Protein AF-A0A3D5AXB8-F1 (afdb_monomer_lite)

Sequence (139 aa):
MTPAGFARGSVFLRESARIREQAFLDRVARELEEQVLIVSAQGSEIGTEKKEAILEAQTLLKQIRATKALGRVAIKLDRLLDGEVEQDIALLDGDSILIPQKPGEVTVTGQVYFPTSHLYVKSYGRDDYVSKSGGVTER

pLDDT: mean 84.9, std 9.99, range [53.62, 95.88]

Structure (mmCIF, N/CA/C/O backbone):
data_AF-A0A3D5AXB8-F1
#
_entry.id   AF-A0A3D5AXB8-F1
#
loop_
_atom_site.group_PDB
_atom_site.id
_atom_site.type_symbol
_atom_site.label_atom_id
_atom_site.label_alt_id
_atom_site.label_comp_id
_atom_site.label_asym_id
_atom_site.label_entity_id
_atom_site.label_seq_id
_atom_site.pdbx_PDB_ins_code
_atom_site.Cartn_x
_atom_site.Cartn_y
_atom_site.Cartn_z
_atom_site.occupancy
_atom_site.B_iso_or_equiv
_atom_site.auth_seq_id
_atom_site.auth_comp_id
_atom_site.auth_asym_id
_atom_site.auth_atom_id
_atom_site.pdbx_PDB_model_num
ATOM 1 N N . MET A 1 1 ? 6.436 3.319 -25.775 1.00 53.62 1 MET A N 1
ATOM 2 C CA . MET A 1 1 ? 6.243 4.052 -24.502 1.00 53.62 1 MET A CA 1
ATOM 3 C C . MET A 1 1 ? 6.730 5.481 -24.665 1.00 53.62 1 MET A C 1
ATOM 5 O O . MET A 1 1 ? 7.711 5.681 -25.372 1.00 53.62 1 MET A O 1
ATOM 9 N N . THR A 1 2 ? 6.082 6.466 -24.038 1.00 56.59 2 THR A N 1
ATOM 10 C CA . THR A 1 2 ? 6.665 7.813 -23.955 1.00 56.59 2 THR A CA 1
ATOM 11 C C . THR A 1 2 ? 7.896 7.782 -23.039 1.00 56.59 2 THR A C 1
ATOM 13 O O . THR A 1 2 ? 7.902 7.023 -22.068 1.00 56.59 2 THR A O 1
ATOM 16 N N . PRO A 1 3 ? 8.927 8.610 -23.287 1.00 61.88 3 PRO A N 1
ATOM 17 C CA . PRO A 1 3 ? 10.142 8.639 -22.463 1.00 61.88 3 PRO A CA 1
ATOM 18 C C . PRO A 1 3 ? 9.907 8.928 -20.967 1.00 61.88 3 PRO A C 1
ATOM 20 O O . PRO A 1 3 ? 10.778 8.660 -20.144 1.00 61.88 3 PRO A O 1
ATOM 23 N N . ALA A 1 4 ? 8.740 9.477 -20.608 1.00 60.81 4 ALA A N 1
ATOM 24 C CA . ALA A 1 4 ? 8.377 9.861 -19.244 1.00 60.81 4 ALA A CA 1
ATOM 25 C C . ALA A 1 4 ? 7.574 8.795 -18.465 1.00 60.81 4 ALA A C 1
ATOM 27 O O . ALA A 1 4 ? 7.363 8.958 -17.261 1.00 60.81 4 ALA A O 1
ATOM 28 N N . GLY A 1 5 ? 7.106 7.728 -19.126 1.00 71.19 5 GLY A N 1
ATOM 29 C CA . GLY A 1 5 ? 6.280 6.689 -18.503 1.00 71.19 5 GLY A CA 1
ATOM 30 C C . GLY A 1 5 ? 7.101 5.695 -17.678 1.00 71.19 5 GLY A C 1
ATOM 31 O O . GLY A 1 5 ? 8.106 5.165 -18.148 1.00 71.19 5 GLY A O 1
ATOM 32 N N . PHE A 1 6 ? 6.670 5.409 -16.448 1.00 78.50 6 PHE A N 1
ATOM 33 C CA . PHE A 1 6 ? 7.373 4.507 -15.534 1.00 78.50 6 PHE A CA 1
ATOM 34 C C . PHE A 1 6 ? 6.707 3.125 -15.477 1.00 78.50 6 PHE A C 1
ATOM 36 O O . PHE A 1 6 ? 5.844 2.878 -14.638 1.00 78.50 6 PHE A O 1
ATOM 43 N N . ALA A 1 7 ? 7.141 2.205 -16.352 1.00 77.00 7 ALA A N 1
ATOM 44 C CA . ALA A 1 7 ? 6.593 0.840 -16.441 1.00 77.00 7 ALA A CA 1
ATOM 45 C C . ALA A 1 7 ? 6.635 0.085 -15.103 1.00 77.00 7 ALA A C 1
ATOM 47 O O . ALA A 1 7 ? 5.658 -0.536 -14.715 1.00 77.00 7 ALA A O 1
ATOM 48 N N . ARG A 1 8 ? 7.734 0.196 -14.346 1.00 77.12 8 ARG A N 1
ATOM 49 C CA . ARG A 1 8 ? 7.877 -0.475 -13.039 1.00 77.12 8 ARG A CA 1
ATOM 50 C C . ARG A 1 8 ? 6.909 0.030 -11.965 1.00 77.12 8 ARG A C 1
ATOM 52 O O . ARG A 1 8 ? 6.705 -0.657 -10.973 1.00 77.12 8 ARG A O 1
ATOM 59 N N . GLY A 1 9 ? 6.341 1.221 -12.144 1.00 76.81 9 GLY A N 1
ATOM 60 C CA . GLY A 1 9 ? 5.313 1.772 -11.262 1.00 76.81 9 GLY A CA 1
ATOM 61 C C . GLY A 1 9 ? 3.899 1.598 -11.803 1.00 76.81 9 GLY A C 1
ATOM 62 O O . GLY A 1 9 ? 2.978 2.180 -11.236 1.00 76.81 9 GLY A O 1
ATOM 63 N N . SER A 1 10 ? 3.712 0.867 -12.906 1.00 83.25 10 SER A N 1
ATOM 64 C CA . SER A 1 10 ? 2.388 0.693 -13.490 1.00 83.25 10 SER A CA 1
ATOM 65 C C . SER A 1 10 ? 1.467 -0.055 -12.539 1.00 83.25 10 SER A C 1
ATOM 67 O O . SER A 1 10 ? 1.857 -1.051 -11.927 1.00 83.25 10 SER A O 1
ATOM 69 N N . VAL A 1 11 ? 0.228 0.403 -12.462 1.00 85.50 11 VAL A N 1
ATOM 70 C CA . VAL A 1 11 ? -0.808 -0.192 -11.631 1.00 85.50 11 VAL A CA 1
ATOM 71 C C . VAL A 1 11 ? -1.855 -0.802 -12.547 1.00 85.50 11 VAL A C 1
ATOM 73 O O . VAL A 1 11 ? -2.459 -0.094 -13.350 1.00 85.50 11 VAL A O 1
ATOM 76 N N . PHE A 1 12 ? -2.073 -2.108 -12.418 1.00 88.94 12 PHE A N 1
ATOM 77 C CA . PHE A 1 12 ? -3.157 -2.792 -13.110 1.00 88.94 12 PHE A CA 1
ATOM 78 C C . PHE A 1 12 ? -4.400 -2.812 -12.230 1.00 88.94 12 PHE A C 1
ATOM 80 O O . PHE A 1 12 ? -4.331 -3.197 -11.061 1.00 88.94 12 PHE A O 1
ATOM 87 N N . LEU A 1 13 ? -5.523 -2.371 -12.782 1.00 89.62 13 LEU A N 1
ATOM 88 C CA . LEU A 1 13 ? -6.815 -2.321 -12.117 1.00 89.62 13 LEU A CA 1
ATOM 89 C C . LEU A 1 13 ? -7.750 -3.314 -12.793 1.00 89.62 13 LEU A C 1
ATOM 91 O O . LEU A 1 13 ? -7.934 -3.270 -14.009 1.00 89.62 13 LEU A O 1
ATOM 95 N N . ARG A 1 14 ? -8.346 -4.188 -11.983 1.00 93.12 14 ARG A N 1
ATOM 96 C CA . ARG A 1 14 ? -9.268 -5.223 -12.445 1.00 93.12 14 ARG A CA 1
ATOM 97 C C . ARG A 1 14 ? -10.509 -5.262 -11.575 1.00 93.12 14 ARG A C 1
ATOM 99 O O . ARG A 1 14 ? -10.418 -5.371 -10.350 1.00 93.12 14 ARG A O 1
ATOM 106 N N . GLU A 1 15 ? -11.679 -5.289 -12.205 1.00 90.38 15 GLU A N 1
ATOM 107 C CA . GLU A 1 15 ? -12.947 -5.309 -11.476 1.00 90.38 15 GLU A CA 1
ATOM 108 C C . GLU A 1 15 ? -13.090 -6.548 -10.579 1.00 90.38 15 GLU A C 1
ATOM 110 O O . GLU A 1 15 ? -13.472 -6.431 -9.415 1.00 90.38 15 GLU A O 1
ATOM 115 N N . SER A 1 16 ? -12.703 -7.735 -11.052 1.00 90.69 16 SER A N 1
ATOM 116 C CA . SER A 1 16 ? -12.774 -8.938 -10.212 1.00 90.69 16 SER A CA 1
ATOM 117 C C . SER A 1 16 ? -11.861 -8.857 -8.981 1.00 90.69 16 SER A C 1
ATOM 119 O O . SER A 1 16 ? -12.196 -9.401 -7.928 1.00 90.69 16 SER A O 1
ATOM 121 N N . ALA A 1 17 ? -10.725 -8.157 -9.081 1.00 91.06 17 ALA A N 1
ATOM 122 C CA . ALA A 1 17 ? -9.856 -7.891 -7.940 1.00 91.06 17 ALA A CA 1
ATOM 123 C C . ALA A 1 17 ? -10.502 -6.884 -6.980 1.00 91.06 17 ALA A C 1
ATOM 125 O O . ALA A 1 17 ? -10.487 -7.121 -5.776 1.00 91.06 17 ALA A O 1
ATOM 126 N N . ARG A 1 18 ? -11.144 -5.831 -7.507 1.00 93.00 18 ARG A N 1
ATOM 127 C CA . ARG A 1 18 ? -11.901 -4.840 -6.723 1.00 93.00 18 ARG A CA 1
ATOM 128 C C . ARG A 1 18 ? -12.994 -5.507 -5.895 1.00 93.00 18 ARG A C 1
ATOM 130 O O . ARG A 1 18 ? -13.117 -5.225 -4.710 1.00 93.00 18 ARG A O 1
ATOM 137 N N . ILE A 1 19 ? -13.753 -6.421 -6.500 1.00 93.31 19 ILE A N 1
ATOM 138 C CA . ILE A 1 19 ? -14.824 -7.162 -5.818 1.00 93.31 19 ILE A CA 1
ATOM 139 C C . ILE A 1 19 ? -14.257 -8.019 -4.677 1.00 93.31 19 ILE A C 1
ATOM 141 O O . ILE A 1 19 ? -14.787 -7.987 -3.568 1.00 93.31 19 ILE A O 1
ATOM 145 N N . ARG A 1 20 ? -13.166 -8.761 -4.918 1.00 92.62 20 ARG A N 1
ATOM 146 C CA . ARG A 1 20 ? -12.527 -9.593 -3.881 1.00 92.62 20 ARG A CA 1
ATOM 14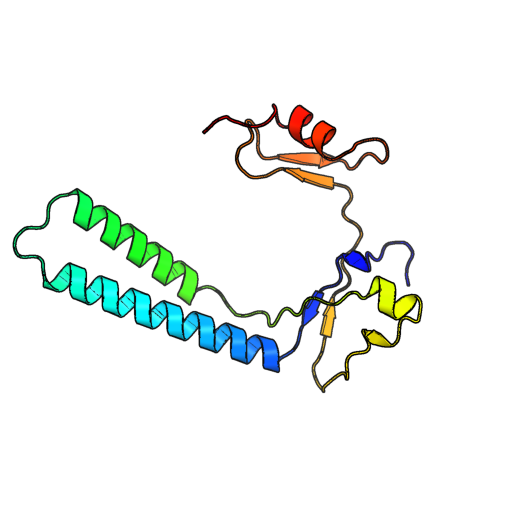7 C C . ARG A 1 20 ? -11.956 -8.760 -2.735 1.00 92.62 20 ARG A C 1
ATOM 149 O O . ARG A 1 20 ? -12.135 -9.125 -1.578 1.00 92.62 20 ARG A O 1
ATOM 156 N N . GLU A 1 21 ? -11.287 -7.657 -3.058 1.00 92.75 21 GLU A N 1
ATOM 157 C CA . GLU A 1 21 ? -10.730 -6.723 -2.079 1.00 92.75 21 GLU A CA 1
ATOM 158 C C . GLU A 1 21 ? -11.842 -6.081 -1.238 1.00 92.75 21 GLU A C 1
ATOM 160 O O . GLU A 1 21 ? -11.743 -6.068 -0.015 1.00 92.75 21 GLU A O 1
ATOM 165 N N . GLN A 1 22 ? -12.946 -5.652 -1.858 1.00 94.25 22 GLN A N 1
ATOM 166 C CA . GLN A 1 22 ? -14.087 -5.094 -1.128 1.00 94.25 22 GLN A CA 1
ATOM 167 C C . GLN A 1 22 ? -14.721 -6.131 -0.196 1.00 94.25 22 GLN A C 1
ATOM 169 O O . GLN A 1 22 ? -14.929 -5.855 0.980 1.00 94.25 22 GLN A O 1
ATOM 174 N N . ALA A 1 23 ? -14.956 -7.351 -0.684 1.00 94.88 23 ALA A N 1
ATOM 175 C CA . ALA A 1 23 ? -15.521 -8.421 0.133 1.00 94.88 23 ALA A CA 1
ATOM 176 C C . ALA A 1 23 ? -14.624 -8.784 1.331 1.00 94.88 23 ALA A C 1
ATOM 178 O O . ALA A 1 23 ? -15.127 -9.175 2.387 1.00 94.88 23 ALA A O 1
ATOM 179 N N . PHE A 1 24 ? -13.302 -8.661 1.173 1.00 93.44 24 PHE A N 1
ATOM 180 C CA . PHE A 1 24 ? -12.346 -8.811 2.265 1.00 93.44 24 PHE A CA 1
ATOM 181 C C . PHE A 1 24 ? -12.461 -7.667 3.280 1.00 93.44 24 PHE A C 1
ATOM 183 O O . PHE A 1 24 ? -12.628 -7.948 4.465 1.00 93.44 24 PHE A O 1
ATOM 190 N N . LEU A 1 25 ? -12.449 -6.405 2.833 1.00 94.19 25 LEU A N 1
ATOM 191 C CA . LEU A 1 25 ? -12.619 -5.238 3.712 1.00 94.19 25 LEU A CA 1
ATOM 192 C C . LEU A 1 25 ? -13.923 -5.316 4.510 1.00 94.19 25 LEU A C 1
ATOM 194 O O . LEU A 1 25 ? -13.921 -5.110 5.722 1.00 94.19 25 LEU A O 1
ATOM 198 N N . ASP A 1 26 ? -15.020 -5.689 3.853 1.00 95.19 26 ASP A N 1
ATOM 199 C CA . ASP A 1 26 ? -16.326 -5.819 4.493 1.00 95.19 26 ASP A CA 1
ATOM 200 C C . ASP A 1 26 ? -16.331 -6.933 5.549 1.00 95.19 26 ASP A C 1
ATOM 202 O O . ASP A 1 26 ? -16.986 -6.811 6.583 1.00 95.19 26 ASP A O 1
ATOM 206 N N . ARG A 1 27 ? -15.610 -8.034 5.300 1.00 95.88 27 ARG A N 1
ATOM 207 C CA . ARG A 1 27 ? -15.471 -9.133 6.263 1.00 95.88 27 ARG A CA 1
ATOM 208 C C . ARG A 1 27 ? -14.682 -8.692 7.488 1.00 95.88 27 ARG A C 1
ATOM 210 O O . ARG A 1 27 ? -15.175 -8.858 8.596 1.00 95.88 27 ARG A O 1
ATOM 217 N N . VAL A 1 28 ? -13.519 -8.080 7.279 1.00 95.06 28 VAL A N 1
ATOM 218 C CA . VAL A 1 28 ? -12.666 -7.576 8.364 1.00 95.06 28 VAL A CA 1
ATOM 219 C C . VAL A 1 28 ? -13.404 -6.522 9.192 1.00 95.06 28 VAL A C 1
ATOM 221 O O . VAL A 1 28 ? -13.329 -6.535 10.417 1.00 95.06 28 VAL A O 1
ATOM 224 N N . ALA A 1 29 ? -14.170 -5.637 8.545 1.00 94.38 29 ALA A N 1
ATOM 225 C CA . ALA A 1 29 ? -14.979 -4.642 9.241 1.00 94.38 29 ALA A CA 1
ATOM 226 C C . ALA A 1 29 ? -16.039 -5.285 10.151 1.00 94.38 29 ALA A C 1
ATOM 228 O O . ALA A 1 29 ? -16.210 -4.840 11.283 1.00 94.38 29 ALA A O 1
ATOM 229 N N . ARG A 1 30 ? -16.733 -6.332 9.681 1.00 95.44 30 ARG A N 1
ATOM 230 C CA . ARG A 1 30 ? -17.722 -7.060 10.496 1.00 95.44 30 ARG A CA 1
ATOM 231 C C . ARG A 1 30 ? -17.079 -7.779 11.677 1.00 95.44 30 ARG A C 1
ATOM 233 O O . ARG A 1 30 ? -17.563 -7.649 12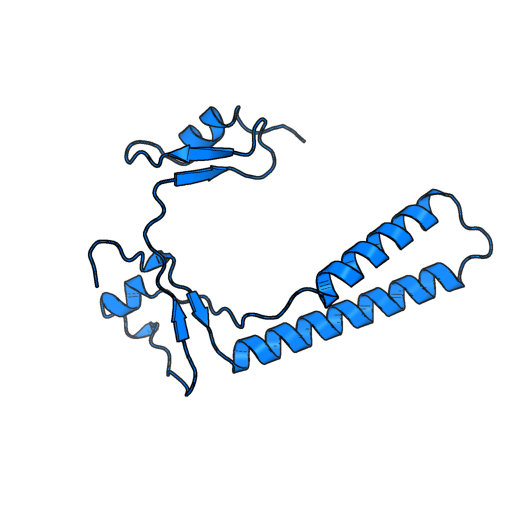.794 1.00 95.44 30 ARG A O 1
ATOM 240 N N . GLU A 1 31 ? -15.972 -8.480 11.444 1.00 93.81 31 GLU A N 1
ATOM 241 C CA . GLU A 1 31 ? -15.245 -9.189 12.505 1.00 93.81 31 GLU A CA 1
ATOM 242 C C . GLU A 1 31 ? -14.777 -8.225 13.608 1.00 93.81 31 GLU A C 1
ATOM 244 O O . GLU A 1 31 ? -14.931 -8.511 14.796 1.00 93.81 31 GLU A O 1
ATOM 249 N N . LEU A 1 32 ? -14.261 -7.050 13.234 1.00 92.62 32 LEU A N 1
ATOM 250 C CA . LEU A 1 32 ? -13.844 -6.033 14.199 1.00 92.62 32 LEU A CA 1
ATOM 251 C C . LEU A 1 32 ? -15.033 -5.453 14.982 1.00 92.62 32 LEU A C 1
ATOM 253 O O . LEU A 1 32 ? -14.937 -5.239 16.188 1.00 92.62 32 LEU A O 1
ATOM 257 N N . GLU A 1 33 ? -16.160 -5.204 14.315 1.00 92.19 33 GLU A N 1
ATOM 258 C CA . GLU A 1 33 ? -17.382 -4.698 14.951 1.00 92.19 33 GLU A CA 1
ATOM 259 C C . GLU A 1 33 ? -17.939 -5.681 15.992 1.00 92.19 33 GLU A C 1
ATOM 261 O O . GLU A 1 33 ? -18.283 -5.270 17.102 1.00 92.19 33 GLU A O 1
ATOM 266 N N . GLU A 1 34 ? -17.952 -6.979 15.680 1.00 92.31 34 GLU A N 1
ATOM 267 C CA . GLU A 1 34 ? -18.349 -8.035 16.618 1.00 92.31 34 GLU A CA 1
ATOM 268 C C . GLU A 1 34 ? -17.427 -8.086 17.844 1.00 92.31 34 GLU A C 1
ATOM 270 O O . GLU A 1 34 ? -17.905 -8.147 18.980 1.00 92.31 34 GLU A O 1
ATOM 275 N N . GLN A 1 35 ? -16.109 -7.989 17.645 1.00 89.38 35 GLN A N 1
ATOM 276 C CA . GLN A 1 35 ? -15.142 -7.952 18.748 1.00 89.38 35 GLN A CA 1
ATOM 277 C C . GLN A 1 35 ? -15.360 -6.739 19.661 1.00 89.38 35 GLN A C 1
ATOM 279 O O . GLN A 1 35 ? -15.370 -6.880 20.886 1.00 89.38 35 GLN A O 1
ATOM 284 N N . VAL A 1 36 ? -15.594 -5.554 19.086 1.00 89.31 36 VAL A N 1
ATOM 285 C CA . VAL A 1 36 ? -15.887 -4.333 19.852 1.00 89.31 36 VAL A CA 1
ATOM 286 C C . VAL A 1 36 ? -17.191 -4.478 20.644 1.00 89.31 36 VAL A C 1
ATOM 288 O O . VAL A 1 36 ? -17.260 -4.059 21.804 1.00 89.31 36 VAL A O 1
ATOM 291 N N . LEU A 1 37 ? -18.221 -5.100 20.064 1.00 88.00 37 LEU A N 1
ATOM 292 C CA . LEU A 1 37 ? -19.487 -5.345 20.754 1.00 88.00 37 LEU A CA 1
ATOM 293 C C . LEU A 1 37 ? -19.310 -6.300 21.943 1.00 88.00 37 LEU A C 1
ATOM 295 O O . LEU A 1 37 ? -19.798 -6.012 23.032 1.00 88.00 37 LEU A O 1
ATOM 299 N N . ILE A 1 38 ? -18.570 -7.396 21.771 1.00 87.19 38 ILE A N 1
ATOM 300 C CA . ILE A 1 38 ? -18.306 -8.361 22.849 1.00 87.19 38 ILE A CA 1
ATOM 301 C C . ILE A 1 38 ? -17.537 -7.693 23.993 1.00 87.19 38 ILE A C 1
ATOM 303 O O . ILE A 1 38 ? -17.919 -7.819 25.158 1.00 87.19 38 ILE A O 1
ATOM 307 N N . VAL A 1 39 ? -16.480 -6.943 23.669 1.00 84.88 39 VAL A N 1
ATOM 308 C CA . VAL A 1 39 ? -15.650 -6.258 24.670 1.00 84.88 39 VAL A CA 1
ATOM 309 C C . VAL A 1 39 ? -16.439 -5.167 25.399 1.00 84.88 39 VAL A C 1
ATOM 311 O O . VAL A 1 39 ? -16.286 -5.016 26.610 1.00 84.88 39 VAL A O 1
ATOM 314 N N . SER A 1 40 ? -17.312 -4.433 24.702 1.00 80.69 40 SER A N 1
ATOM 315 C CA . SER A 1 40 ? -18.177 -3.430 25.339 1.00 80.69 40 SER A CA 1
ATOM 316 C C . SER A 1 40 ? -19.289 -4.049 26.200 1.00 80.69 40 SER A C 1
ATOM 318 O O . SER A 1 40 ? -19.603 -3.502 27.257 1.00 80.69 40 SER A O 1
ATOM 320 N N . ALA A 1 41 ? -19.843 -5.204 25.812 1.00 81.56 41 ALA A N 1
ATOM 321 C CA . ALA A 1 41 ? -20.900 -5.904 26.548 1.00 81.56 41 ALA A CA 1
ATOM 322 C C . ALA A 1 41 ? -20.414 -6.591 27.840 1.00 81.56 41 ALA A C 1
ATOM 324 O O . ALA A 1 41 ? -21.180 -6.720 28.791 1.00 81.56 41 ALA A O 1
ATOM 325 N N . GLN A 1 42 ? -19.138 -6.983 27.927 1.00 76.56 42 GLN A N 1
ATOM 326 C CA . GLN A 1 42 ? -18.523 -7.552 29.143 1.00 76.56 42 GLN A CA 1
ATOM 327 C C . GLN A 1 42 ? -18.209 -6.497 30.236 1.00 76.56 42 GLN A C 1
ATOM 329 O O . GLN A 1 42 ? -17.472 -6.759 31.187 1.00 76.56 42 GLN A O 1
ATOM 334 N N . GLY A 1 43 ? -18.743 -5.280 30.104 1.00 58.03 43 GLY A N 1
ATOM 335 C CA . GLY A 1 43 ? -18.305 -4.068 30.793 1.00 58.03 43 GLY A CA 1
ATOM 336 C C . GLY A 1 43 ? -18.915 -3.758 32.164 1.00 58.03 43 GLY A C 1
ATOM 337 O O . GLY A 1 43 ? -19.264 -2.602 32.395 1.00 58.03 43 GLY A O 1
ATOM 338 N N . SER A 1 44 ? -19.000 -4.712 33.098 1.00 53.94 44 SER A N 1
ATOM 339 C CA . SER A 1 44 ? -19.340 -4.366 34.496 1.00 53.94 44 SER A CA 1
ATOM 340 C C . SER A 1 44 ? -18.191 -3.707 35.279 1.00 53.94 44 SER A C 1
ATOM 342 O O . SER A 1 44 ? -18.461 -3.070 36.289 1.00 53.94 44 SER A O 1
ATOM 344 N N . GLU A 1 45 ? -16.942 -3.748 34.797 1.00 57.72 45 GLU A N 1
ATOM 345 C CA . GLU A 1 45 ? -15.801 -3.024 35.392 1.00 57.72 45 GLU A CA 1
ATOM 346 C C . GLU A 1 45 ? -14.845 -2.524 34.291 1.00 57.72 45 GLU A C 1
ATOM 348 O O . GLU A 1 45 ? -13.856 -3.167 33.933 1.00 57.72 45 GLU A O 1
ATOM 353 N N . ILE A 1 46 ? -15.167 -1.385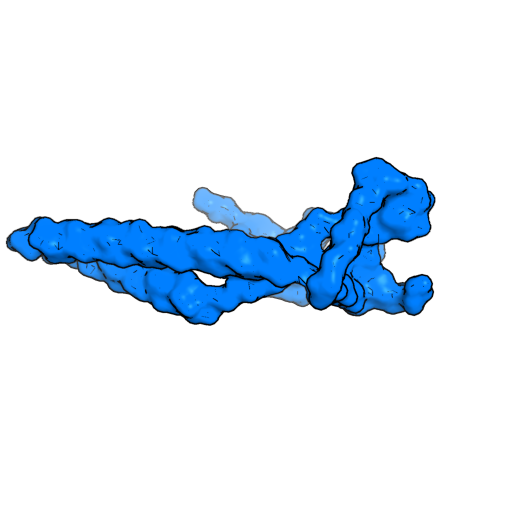 33.671 1.00 60.53 46 ILE A N 1
ATOM 354 C CA . ILE A 1 46 ? -14.344 -0.802 32.601 1.00 60.53 46 ILE A CA 1
ATOM 355 C C . ILE A 1 46 ? -13.315 0.165 33.210 1.00 60.53 46 ILE A C 1
ATOM 357 O O . ILE A 1 46 ? -13.629 1.330 33.465 1.00 60.53 46 ILE A O 1
ATOM 361 N N . GLY A 1 47 ? -12.077 -0.303 33.393 1.00 68.81 47 GLY A N 1
ATOM 362 C CA . GLY A 1 47 ? -10.908 0.564 33.590 1.00 68.81 47 GLY A CA 1
ATOM 363 C C . GLY A 1 47 ? -10.660 1.475 32.376 1.00 68.81 47 GLY A C 1
ATOM 364 O O . GLY A 1 47 ? -11.054 1.149 31.255 1.00 68.81 47 GLY A O 1
ATOM 365 N N . THR A 1 48 ? -10.020 2.628 32.591 1.00 69.81 48 THR A N 1
ATOM 366 C CA . THR A 1 48 ? -9.739 3.659 31.568 1.00 69.81 48 THR A CA 1
ATOM 367 C C . THR A 1 48 ? -9.071 3.103 30.304 1.00 69.81 48 THR A C 1
ATOM 369 O O . THR A 1 48 ? -9.484 3.459 29.204 1.00 69.81 48 THR A O 1
ATOM 372 N N . GLU A 1 49 ? -8.162 2.138 30.445 1.00 73.50 49 GLU A N 1
ATOM 373 C CA . GLU A 1 49 ? -7.432 1.502 29.335 1.00 73.50 49 GLU A CA 1
ATOM 374 C C . GLU A 1 49 ? -8.347 0.766 28.335 1.00 73.50 49 GLU A C 1
ATOM 376 O O . GLU A 1 49 ? -8.157 0.846 27.121 1.00 73.50 49 GLU A O 1
ATOM 381 N N . LYS A 1 50 ? -9.409 0.092 28.808 1.00 77.00 50 LYS A N 1
ATOM 382 C CA . LYS A 1 50 ? -10.361 -0.596 27.912 1.00 77.00 50 LYS A CA 1
ATOM 383 C C . LYS A 1 50 ? -11.223 0.388 27.118 1.00 77.00 50 LYS A C 1
ATOM 385 O O . LYS A 1 50 ? -11.621 0.067 26.002 1.00 77.00 50 LYS A O 1
ATOM 390 N N . LYS A 1 51 ? -11.519 1.578 27.662 1.00 80.12 51 LYS A N 1
ATOM 391 C CA . LYS A 1 51 ? -12.271 2.612 26.922 1.00 80.12 51 LYS A CA 1
ATOM 392 C C . LYS A 1 51 ? -11.453 3.169 25.766 1.00 80.12 51 LYS A C 1
ATOM 394 O O . LYS A 1 51 ? -12.004 3.355 24.686 1.00 80.12 51 LYS A O 1
ATOM 399 N N . GLU A 1 52 ? -10.166 3.409 25.986 1.00 84.12 52 GLU A N 1
ATOM 400 C CA . GLU A 1 52 ? -9.256 3.917 24.956 1.00 84.12 52 GLU A CA 1
ATOM 401 C C . GLU A 1 52 ? -9.118 2.919 23.801 1.00 84.12 52 GLU A C 1
ATOM 403 O O . GLU A 1 52 ? -9.370 3.284 22.654 1.00 84.12 52 GLU A O 1
ATOM 408 N N . ALA A 1 53 ? -8.888 1.637 24.101 1.00 83.56 53 ALA A N 1
ATOM 409 C CA . ALA A 1 53 ? -8.820 0.587 23.081 1.00 83.56 53 ALA A CA 1
ATOM 410 C C . ALA A 1 53 ? -10.112 0.470 22.242 1.00 83.56 53 ALA A C 1
ATOM 412 O O . ALA A 1 53 ? -10.061 0.271 21.027 1.00 83.56 53 ALA A O 1
ATOM 413 N N . ILE A 1 54 ? -11.288 0.634 22.863 1.00 85.88 54 ILE A N 1
ATOM 414 C CA . ILE A 1 54 ? -12.577 0.638 22.149 1.00 85.88 54 ILE A CA 1
ATOM 415 C C . ILE A 1 54 ? -12.690 1.855 21.216 1.00 85.88 54 ILE A C 1
ATOM 417 O O . ILE A 1 54 ? -13.158 1.716 20.085 1.00 85.88 54 ILE A O 1
ATOM 421 N N . LEU A 1 55 ? -12.274 3.043 21.661 1.00 87.94 55 LEU A N 1
ATOM 422 C CA . LEU A 1 55 ? -12.317 4.265 20.848 1.00 87.94 55 LEU A CA 1
ATOM 423 C C . LEU A 1 55 ? -11.364 4.189 19.646 1.00 87.94 55 LEU A C 1
ATOM 425 O O . LEU A 1 55 ? -11.725 4.603 18.538 1.00 87.94 55 LEU A O 1
ATOM 429 N N . GLU A 1 56 ? -10.176 3.618 19.837 1.00 89.94 56 GLU A N 1
ATOM 430 C CA . GLU A 1 56 ? -9.231 3.344 18.752 1.00 89.94 56 GLU A CA 1
ATOM 431 C C . GLU A 1 56 ? -9.813 2.347 17.746 1.00 89.94 56 GLU A C 1
ATOM 433 O O . GLU A 1 56 ? -9.839 2.626 16.545 1.00 89.94 56 GLU A O 1
ATOM 438 N N . ALA A 1 57 ? -10.372 1.231 18.225 1.00 88.88 57 ALA A N 1
ATOM 439 C CA . ALA A 1 57 ? -11.001 0.227 17.372 1.00 88.88 57 ALA A CA 1
ATOM 440 C C . ALA A 1 57 ? -12.178 0.804 16.562 1.00 88.88 57 ALA A C 1
ATOM 442 O O . ALA A 1 57 ? -12.310 0.525 15.370 1.00 88.88 57 ALA A O 1
ATOM 443 N N . GLN A 1 58 ? -13.000 1.673 17.161 1.00 89.31 58 GLN A N 1
ATOM 444 C CA . GLN A 1 58 ? -14.068 2.387 16.449 1.00 89.31 58 GLN A CA 1
ATOM 445 C C . GLN A 1 58 ? -13.525 3.343 15.380 1.00 89.31 58 GLN A C 1
ATOM 447 O O . GLN A 1 58 ? -14.123 3.489 14.311 1.00 89.31 58 GLN A O 1
ATOM 452 N N . THR A 1 59 ? -12.401 4.006 15.653 1.00 93.38 59 THR A N 1
ATOM 453 C CA . THR A 1 59 ? -11.744 4.896 14.688 1.00 93.38 59 THR A CA 1
ATOM 454 C C . THR A 1 59 ? -11.198 4.102 13.505 1.00 93.38 59 THR A C 1
ATOM 456 O O . THR A 1 59 ? -11.454 4.465 12.355 1.00 93.38 59 THR A O 1
ATOM 459 N N . LEU A 1 60 ? -10.538 2.974 13.768 1.00 92.38 60 LEU A N 1
ATOM 460 C CA . LEU A 1 60 ? -10.065 2.056 12.736 1.00 92.38 60 LEU A CA 1
ATOM 461 C C . LEU A 1 60 ? -11.225 1.499 11.898 1.00 92.38 60 LEU A C 1
ATOM 463 O O . LEU A 1 60 ? -11.159 1.509 10.670 1.00 92.38 60 LEU A O 1
ATOM 467 N N . LEU A 1 61 ? -12.327 1.091 12.533 1.00 92.56 61 LEU A N 1
ATOM 468 C CA . LEU A 1 61 ? -13.522 0.610 11.834 1.00 92.56 61 LEU A CA 1
ATOM 469 C C . LEU A 1 61 ? -14.081 1.667 10.867 1.00 92.56 61 LEU A C 1
ATOM 471 O O . LEU A 1 61 ? -14.440 1.344 9.731 1.00 92.56 61 LEU A O 1
ATOM 475 N N . LYS A 1 62 ? -14.119 2.941 11.282 1.00 93.06 62 LYS A N 1
ATOM 476 C CA . LYS A 1 62 ? -14.519 4.056 10.406 1.00 93.06 62 LYS A CA 1
ATOM 477 C C . LYS A 1 62 ? -13.576 4.207 9.213 1.00 93.06 62 LYS A C 1
ATOM 479 O O . LYS A 1 62 ? -14.054 4.407 8.100 1.00 93.06 62 LYS A O 1
ATOM 484 N N . GLN A 1 63 ? -12.266 4.087 9.423 1.00 93.38 63 GLN A N 1
ATOM 485 C CA . GLN A 1 63 ? -11.276 4.160 8.344 1.00 93.38 63 GLN A CA 1
ATOM 486 C C . GLN A 1 63 ? -11.434 3.008 7.341 1.00 93.38 63 GLN A C 1
ATOM 488 O O . GLN A 1 63 ? -11.438 3.250 6.133 1.00 93.38 63 GLN A O 1
ATOM 493 N N . ILE A 1 64 ? -11.637 1.776 7.820 1.00 92.50 64 ILE A N 1
ATOM 494 C CA . ILE A 1 64 ? -11.862 0.606 6.958 1.00 92.50 64 ILE A CA 1
ATOM 495 C C . ILE A 1 64 ? -13.130 0.801 6.118 1.00 92.50 64 ILE A C 1
ATOM 497 O O . ILE A 1 64 ? -13.077 0.651 4.901 1.00 92.50 64 ILE A O 1
ATOM 501 N N . ARG A 1 65 ? -14.248 1.217 6.730 1.00 90.50 65 ARG A N 1
ATOM 502 C CA . ARG A 1 65 ? -15.514 1.466 6.011 1.00 90.50 65 ARG A CA 1
ATOM 503 C C . ARG A 1 65 ? -15.442 2.632 5.020 1.00 90.50 65 ARG A C 1
ATOM 505 O O . ARG A 1 65 ? -16.170 2.634 4.032 1.00 90.50 65 ARG A O 1
ATOM 512 N N . ALA A 1 66 ? -14.600 3.630 5.282 1.00 91.56 66 ALA A N 1
ATOM 513 C CA . ALA A 1 66 ? -14.380 4.750 4.367 1.00 91.56 66 ALA A CA 1
ATOM 514 C C . ALA A 1 66 ? -13.466 4.384 3.183 1.00 91.56 66 ALA A C 1
ATOM 516 O O . ALA A 1 66 ? -13.473 5.073 2.160 1.00 91.56 66 ALA A O 1
ATOM 517 N N . THR A 1 67 ? -12.684 3.309 3.308 1.00 91.62 67 THR A N 1
ATOM 518 C CA . THR A 1 67 ? -11.762 2.851 2.268 1.00 91.62 67 THR A CA 1
ATOM 519 C C . THR A 1 67 ? -12.529 2.120 1.170 1.00 91.62 67 THR A C 1
ATOM 521 O O . THR A 1 67 ? -13.297 1.199 1.433 1.00 91.62 67 THR A O 1
ATOM 524 N N . LYS A 1 68 ? -12.303 2.516 -0.085 1.00 90.19 68 LYS A N 1
ATOM 525 C CA . LYS A 1 68 ? -12.859 1.833 -1.258 1.00 90.19 68 LYS A CA 1
ATOM 526 C C . LYS A 1 68 ? -11.801 0.939 -1.883 1.00 90.19 68 LYS A C 1
ATOM 528 O O . LYS A 1 68 ? -10.689 1.400 -2.138 1.00 90.19 68 LYS A O 1
ATOM 533 N N . ALA A 1 69 ? -12.172 -0.303 -2.181 1.00 91.31 69 ALA A N 1
ATOM 534 C CA . ALA A 1 69 ? -11.327 -1.194 -2.960 1.00 91.31 69 ALA A CA 1
ATOM 535 C C . ALA A 1 69 ? -11.033 -0.592 -4.342 1.00 91.31 69 ALA A C 1
ATOM 537 O O . ALA A 1 69 ? -11.936 -0.095 -5.023 1.00 91.31 69 ALA A O 1
ATOM 538 N N . LEU A 1 70 ? -9.771 -0.660 -4.761 1.00 87.56 70 LEU A N 1
ATOM 539 C CA . LEU A 1 70 ? -9.322 -0.167 -6.065 1.00 87.56 70 LEU A CA 1
ATOM 540 C C . LEU A 1 70 ? -9.157 -1.314 -7.068 1.00 87.56 70 LEU A C 1
ATOM 542 O O . LEU A 1 70 ? -9.184 -1.081 -8.273 1.00 87.56 70 LEU A O 1
ATOM 546 N N . GLY A 1 71 ? -9.011 -2.554 -6.593 1.00 88.31 71 GLY A N 1
ATOM 547 C CA . GLY A 1 71 ? -8.785 -3.716 -7.448 1.00 88.31 71 GLY A CA 1
ATOM 548 C C . GLY A 1 71 ? -7.388 -3.754 -8.043 1.00 88.31 71 GLY A C 1
ATOM 549 O O . GLY A 1 71 ? -7.214 -4.149 -9.197 1.00 88.31 71 GLY A O 1
ATOM 550 N N . ARG A 1 72 ? -6.394 -3.326 -7.260 1.00 89.19 72 ARG A N 1
ATOM 551 C CA . ARG A 1 72 ? -5.001 -3.282 -7.691 1.00 89.19 72 ARG A CA 1
ATOM 552 C C . ARG A 1 72 ? -4.406 -4.683 -7.791 1.00 89.19 72 ARG A C 1
ATOM 554 O O . ARG A 1 72 ? -4.379 -5.432 -6.820 1.00 89.19 72 ARG A O 1
ATOM 561 N N . VAL A 1 73 ? -3.835 -4.987 -8.947 1.00 85.19 73 VAL A N 1
ATOM 562 C CA . VAL A 1 73 ? -3.098 -6.217 -9.222 1.00 85.19 73 VAL A CA 1
ATOM 563 C C . VAL A 1 73 ? -1.647 -5.854 -9.529 1.00 85.19 73 VAL A C 1
ATOM 565 O O . VAL A 1 73 ? -1.368 -4.966 -10.336 1.00 85.19 73 VAL A O 1
ATOM 568 N N . ALA A 1 74 ? -0.710 -6.519 -8.854 1.00 79.50 74 ALA A N 1
ATOM 569 C CA . ALA A 1 74 ? 0.712 -6.341 -9.111 1.00 79.50 74 ALA A CA 1
ATOM 570 C C . ALA A 1 74 ? 1.099 -7.104 -10.383 1.00 79.50 74 ALA A C 1
ATOM 572 O O . ALA A 1 74 ? 0.965 -8.326 -10.431 1.00 79.50 74 ALA A O 1
ATOM 573 N N . ILE A 1 75 ? 1.580 -6.383 -11.396 1.00 79.56 75 ILE A N 1
ATOM 574 C CA . ILE A 1 75 ? 2.076 -6.957 -12.650 1.00 79.56 75 ILE A CA 1
ATOM 575 C C . ILE A 1 75 ? 3.483 -6.433 -12.934 1.00 79.56 75 ILE A C 1
ATOM 577 O O . ILE A 1 75 ? 3.812 -5.298 -12.582 1.00 79.56 75 ILE A O 1
ATOM 581 N N . LYS A 1 76 ? 4.318 -7.247 -13.581 1.00 78.19 76 LYS A N 1
ATOM 582 C CA . LYS A 1 76 ? 5.650 -6.838 -14.046 1.00 78.19 76 LYS A CA 1
ATOM 583 C C . LYS A 1 76 ? 5.565 -6.355 -15.491 1.00 78.19 76 LYS A C 1
ATOM 585 O O . LYS A 1 76 ? 5.939 -7.068 -16.418 1.00 78.19 76 LYS A O 1
ATOM 590 N N . LEU A 1 77 ? 5.006 -5.157 -15.680 1.00 78.00 77 LEU A N 1
ATOM 591 C CA . LEU A 1 77 ? 4.756 -4.608 -17.016 1.00 78.00 77 LEU A CA 1
ATOM 592 C C . LEU A 1 77 ? 6.046 -4.378 -17.817 1.00 78.00 77 LEU A C 1
ATOM 594 O O . LEU A 1 77 ? 6.035 -4.507 -19.032 1.00 78.00 77 LEU A O 1
ATOM 598 N N . ASP A 1 78 ? 7.158 -4.066 -17.153 1.00 78.12 78 ASP A N 1
ATOM 599 C CA . ASP A 1 78 ? 8.473 -3.945 -17.788 1.00 78.12 78 ASP A CA 1
ATOM 600 C C . ASP A 1 78 ? 8.903 -5.249 -18.471 1.00 78.12 78 ASP A C 1
ATOM 602 O O . ASP A 1 78 ? 9.279 -5.235 -19.637 1.00 78.12 78 ASP A O 1
ATOM 606 N N . ARG A 1 79 ? 8.743 -6.383 -17.787 1.00 77.50 79 ARG A N 1
ATOM 607 C CA . ARG A 1 79 ? 9.103 -7.699 -18.334 1.00 77.50 79 ARG A CA 1
ATOM 608 C C . ARG A 1 79 ? 8.192 -8.154 -19.469 1.00 77.50 79 ARG A C 1
ATOM 610 O O . ARG A 1 79 ? 8.657 -8.772 -20.421 1.00 77.50 79 ARG A O 1
ATOM 617 N N . LEU A 1 80 ? 6.907 -7.807 -19.387 1.00 74.44 80 LEU A N 1
ATOM 618 C CA . LEU A 1 80 ? 5.948 -8.050 -20.468 1.00 74.44 80 LEU A CA 1
ATOM 619 C C . LEU A 1 80 ? 6.340 -7.313 -21.752 1.00 74.44 80 LEU A C 1
ATOM 621 O O . LEU A 1 80 ? 6.227 -7.866 -22.842 1.00 74.44 80 LEU A O 1
ATOM 625 N N . LEU A 1 81 ? 6.827 -6.077 -21.625 1.00 74.81 81 LEU A N 1
ATOM 626 C CA . LEU A 1 81 ? 7.288 -5.282 -22.764 1.00 74.81 81 LEU A CA 1
ATOM 627 C C . LEU A 1 81 ? 8.583 -5.826 -23.381 1.00 74.81 81 LEU A C 1
ATOM 629 O O . LEU A 1 81 ? 8.776 -5.678 -24.586 1.00 74.81 81 LEU A O 1
ATOM 633 N N . ASP A 1 82 ? 9.427 -6.477 -22.580 1.00 80.62 82 ASP A N 1
ATOM 634 C CA . ASP A 1 82 ? 10.666 -7.122 -23.029 1.00 80.62 82 ASP A CA 1
ATOM 635 C C . ASP A 1 82 ? 10.429 -8.517 -23.655 1.00 80.62 82 ASP A C 1
ATOM 637 O O . ASP A 1 82 ? 11.369 -9.152 -24.133 1.00 80.62 82 ASP A O 1
ATOM 641 N N . GLY A 1 83 ? 9.173 -8.983 -23.709 1.00 74.06 83 GLY A N 1
ATOM 642 C CA . GLY A 1 83 ? 8.780 -10.224 -24.383 1.00 74.06 83 GLY A CA 1
ATOM 643 C C . GLY A 1 83 ? 8.799 -11.479 -23.504 1.00 74.06 83 GLY A C 1
ATOM 644 O O . GLY A 1 83 ? 8.7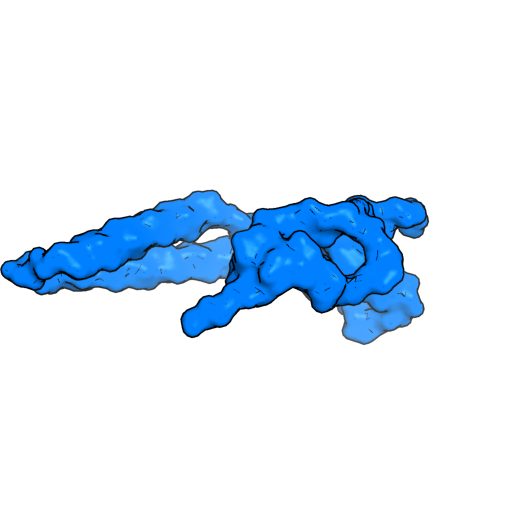32 -12.588 -24.036 1.00 74.06 83 GLY A O 1
ATOM 645 N N . GLU A 1 84 ? 8.869 -11.346 -22.174 1.00 76.88 84 GLU A N 1
ATOM 646 C CA . GLU A 1 84 ? 8.732 -12.488 -21.259 1.00 76.88 84 GLU A CA 1
ATOM 647 C C . GLU A 1 84 ? 7.267 -12.963 -21.188 1.00 76.88 84 GLU A C 1
ATOM 649 O O . GLU A 1 84 ? 6.452 -12.447 -20.422 1.00 76.88 84 GLU A O 1
ATOM 654 N N . VAL A 1 85 ? 6.940 -13.991 -21.977 1.00 66.62 85 VAL A N 1
ATOM 655 C CA . VAL A 1 85 ? 5.576 -14.547 -22.122 1.00 66.62 85 VAL A CA 1
ATOM 656 C C . VAL A 1 85 ? 5.088 -15.291 -20.865 1.00 66.62 85 VAL A C 1
ATOM 658 O O . VAL A 1 85 ? 3.892 -15.478 -20.672 1.00 66.62 85 VAL A O 1
ATOM 661 N N . GLU A 1 86 ? 5.983 -15.680 -19.952 1.00 64.94 86 GLU A N 1
ATOM 662 C CA . GLU A 1 86 ? 5.612 -16.363 -18.697 1.00 64.94 86 GLU A CA 1
ATOM 663 C C . GLU A 1 86 ? 4.796 -15.483 -17.734 1.00 64.94 86 GLU A C 1
ATOM 665 O O . GLU A 1 86 ? 4.179 -15.987 -16.797 1.00 64.94 86 GLU A O 1
ATOM 670 N N . GLN A 1 87 ? 4.804 -14.164 -17.939 1.00 64.38 87 GLN A N 1
ATOM 671 C CA . GLN A 1 87 ? 4.029 -13.207 -17.150 1.00 64.38 87 GLN A CA 1
ATOM 672 C C . GLN A 1 87 ? 2.747 -12.762 -17.867 1.00 64.38 87 GLN A C 1
ATOM 674 O O . GLN A 1 87 ? 2.083 -11.858 -17.359 1.00 64.38 87 GLN A O 1
ATOM 679 N N . ASP A 1 88 ? 2.418 -13.336 -19.032 1.00 70.62 88 ASP A N 1
ATOM 680 C CA . ASP A 1 88 ? 1.311 -12.860 -19.860 1.00 70.62 88 ASP A CA 1
ATOM 681 C C . ASP A 1 88 ? -0.036 -13.052 -19.151 1.00 70.62 88 ASP A C 1
ATOM 683 O O . ASP A 1 88 ? -0.339 -14.105 -18.581 1.00 70.62 88 ASP A O 1
ATOM 687 N N . ILE A 1 89 ? -0.840 -11.992 -19.132 1.00 75.38 89 ILE A N 1
ATOM 688 C CA . ILE A 1 89 ? -2.110 -11.951 -18.407 1.00 75.38 89 ILE A CA 1
ATOM 689 C C . ILE A 1 89 ? -3.213 -11.742 -19.426 1.00 75.38 89 ILE A C 1
ATOM 691 O O . ILE A 1 89 ? -3.271 -10.712 -20.095 1.00 75.38 89 ILE A O 1
ATOM 695 N N . ALA A 1 90 ? -4.153 -12.686 -19.470 1.00 82.69 90 ALA A N 1
ATOM 696 C CA . ALA A 1 90 ? -5.388 -12.499 -20.213 1.00 82.69 90 ALA A CA 1
ATOM 697 C C . ALA A 1 90 ? -6.127 -11.267 -19.672 1.00 82.69 90 ALA A C 1
ATOM 699 O O . ALA A 1 90 ? -6.486 -11.210 -18.486 1.00 82.69 90 ALA A O 1
ATOM 700 N N . LEU A 1 91 ? -6.323 -10.281 -20.544 1.00 84.56 91 LEU A N 1
ATOM 701 C CA . LEU A 1 91 ? -7.107 -9.091 -20.252 1.00 84.56 91 LEU A CA 1
ATOM 702 C C . LEU A 1 91 ? -8.593 -9.430 -20.328 1.00 84.56 91 LEU A C 1
ATOM 704 O O . LEU A 1 91 ? -9.037 -10.180 -21.198 1.00 84.56 91 LEU A O 1
ATOM 708 N N . LEU A 1 92 ? -9.348 -8.877 -19.393 1.00 85.12 92 LEU A N 1
ATOM 709 C CA . LEU A 1 92 ? -10.799 -8.939 -19.360 1.00 85.12 92 LEU A CA 1
ATOM 710 C C . LEU A 1 92 ? -11.368 -7.568 -19.720 1.00 85.12 92 LEU A C 1
ATOM 712 O O . LEU A 1 92 ? -10.674 -6.551 -19.653 1.00 85.12 92 LEU A O 1
ATOM 716 N N . ASP A 1 93 ? -12.644 -7.546 -20.092 1.00 83.56 93 ASP A N 1
ATOM 717 C CA . ASP A 1 93 ? -13.343 -6.288 -20.328 1.00 83.56 93 ASP A CA 1
ATOM 718 C C . ASP A 1 93 ? -13.315 -5.400 -19.071 1.00 83.56 93 ASP A C 1
ATOM 720 O O . ASP A 1 93 ? -13.439 -5.885 -17.943 1.00 83.56 93 ASP A O 1
ATOM 724 N N . GLY A 1 94 ? -13.094 -4.101 -19.272 1.00 83.06 94 GLY A N 1
ATOM 725 C CA . GLY A 1 94 ? -12.969 -3.114 -18.195 1.00 83.06 94 GLY A CA 1
ATOM 726 C C . GLY A 1 94 ? -11.625 -3.086 -17.451 1.00 83.06 94 GLY A C 1
ATOM 727 O O . GLY A 1 94 ? -11.438 -2.228 -16.583 1.00 83.06 94 GLY A O 1
ATOM 728 N N . ASP A 1 95 ? -10.668 -3.961 -17.778 1.00 90.44 95 ASP A N 1
ATOM 729 C CA . ASP A 1 95 ? -9.318 -3.882 -17.214 1.00 90.44 95 ASP A CA 1
ATOM 730 C C . ASP A 1 95 ? -8.626 -2.566 -17.625 1.00 90.44 95 ASP A C 1
ATOM 732 O O . ASP A 1 95 ? -8.672 -2.138 -18.779 1.00 90.44 95 ASP A O 1
ATOM 736 N N . SER A 1 96 ? -7.961 -1.911 -16.671 1.00 86.56 96 SER A N 1
ATOM 737 C CA . SER A 1 96 ? -7.297 -0.619 -16.886 1.00 86.56 96 SER A CA 1
ATOM 738 C C . SER A 1 96 ? -5.854 -0.651 -16.390 1.00 86.56 96 SER A C 1
ATOM 740 O O . SER A 1 96 ? -5.579 -1.101 -15.279 1.00 86.56 96 SER A O 1
ATOM 742 N N . ILE A 1 97 ? -4.917 -0.134 -17.188 1.00 86.69 97 ILE A N 1
ATOM 743 C CA . ILE A 1 97 ? -3.513 0.036 -16.787 1.00 86.69 97 ILE A CA 1
ATOM 744 C C . ILE A 1 97 ? -3.236 1.524 -16.591 1.00 86.69 97 ILE A C 1
ATOM 746 O O . ILE A 1 97 ? -3.327 2.316 -17.528 1.00 86.69 97 ILE A O 1
ATOM 750 N N . LEU A 1 98 ? -2.841 1.896 -15.376 1.00 85.12 98 LEU A N 1
ATOM 751 C CA . LEU A 1 98 ? -2.363 3.234 -15.055 1.00 85.12 98 LEU A CA 1
ATOM 752 C C . LEU A 1 98 ? -0.833 3.240 -15.082 1.00 85.12 98 LEU A C 1
ATOM 754 O O . LEU A 1 98 ? -0.194 2.589 -14.256 1.00 85.12 98 LEU A O 1
ATOM 758 N N . ILE A 1 99 ? -0.238 3.992 -16.009 1.00 85.31 99 ILE A N 1
ATOM 759 C CA . ILE A 1 99 ? 1.217 4.184 -16.083 1.00 85.31 99 ILE A CA 1
ATOM 760 C C . ILE A 1 99 ? 1.542 5.566 -15.510 1.00 85.31 99 ILE A C 1
ATOM 762 O O . ILE A 1 99 ? 1.271 6.570 -16.173 1.00 85.31 99 ILE A O 1
ATOM 766 N N . PRO A 1 100 ? 2.110 5.654 -14.296 1.00 83.44 100 PRO A N 1
ATOM 767 C CA . PRO A 1 100 ? 2.486 6.937 -13.733 1.00 83.44 100 PRO A CA 1
ATOM 768 C C . PRO A 1 100 ? 3.691 7.523 -14.471 1.00 83.44 100 PRO A C 1
ATOM 770 O O . PRO A 1 100 ? 4.482 6.820 -15.113 1.00 83.44 100 PRO A O 1
ATOM 773 N N . GLN A 1 101 ? 3.858 8.834 -14.335 1.00 83.38 101 GLN A N 1
ATOM 774 C CA . GLN A 1 101 ? 5.116 9.475 -14.686 1.00 83.38 101 GLN A CA 1
ATOM 775 C C . GLN A 1 101 ? 6.202 9.040 -13.706 1.00 83.38 101 GLN A C 1
ATOM 777 O O . GLN A 1 101 ? 5.926 8.762 -12.537 1.00 83.38 101 GLN A O 1
ATOM 782 N N . LYS A 1 102 ? 7.447 8.981 -14.179 1.00 81.75 102 LYS A N 1
ATOM 783 C CA . LYS A 1 102 ? 8.581 8.711 -13.296 1.00 81.75 102 LYS A CA 1
ATOM 784 C C . LYS A 1 102 ? 8.672 9.823 -12.238 1.00 81.75 102 LYS A C 1
ATOM 786 O O . LYS A 1 102 ? 8.902 10.970 -12.624 1.00 81.75 102 LYS A O 1
ATOM 791 N N . PRO A 1 103 ? 8.511 9.514 -10.938 1.00 82.38 103 PRO A N 1
ATOM 792 C CA . PRO A 1 103 ? 8.611 10.529 -9.903 1.00 82.38 103 PRO A CA 1
ATOM 793 C C . PRO A 1 103 ? 10.031 11.105 -9.878 1.00 82.38 103 PRO A C 1
ATOM 795 O O . PRO A 1 103 ? 11.019 10.376 -9.998 1.00 82.38 103 PRO A O 1
ATOM 798 N N . GLY A 1 104 ? 10.117 12.429 -9.756 1.00 88.06 104 GLY A N 1
ATOM 799 C CA . GLY A 1 104 ? 11.376 13.170 -9.635 1.00 88.06 104 GLY A CA 1
ATOM 800 C C . GLY A 1 104 ? 11.887 13.272 -8.198 1.00 88.06 104 GLY A C 1
ATOM 801 O O . GLY A 1 104 ? 12.857 13.982 -7.950 1.00 88.06 104 GLY A O 1
ATOM 802 N N . GLU A 1 105 ? 11.242 12.584 -7.259 1.00 91.31 105 GLU A N 1
ATOM 803 C CA . GLU A 1 105 ? 11.535 12.621 -5.831 1.00 91.31 105 GLU A CA 1
ATOM 804 C C . GLU A 1 105 ? 11.464 11.225 -5.199 1.00 91.31 105 GLU A C 1
ATOM 806 O O . GLU A 1 105 ? 10.854 10.299 -5.738 1.00 91.31 105 GLU A O 1
ATOM 811 N N . VAL A 1 106 ? 12.124 11.086 -4.053 1.00 90.94 106 VAL A N 1
ATOM 812 C CA . VAL A 1 106 ? 12.137 9.912 -3.188 1.00 90.94 106 VAL A CA 1
ATOM 813 C C . VAL A 1 106 ? 11.580 10.331 -1.836 1.00 90.94 106 VAL A C 1
ATOM 815 O O . VAL A 1 106 ? 12.183 11.138 -1.129 1.00 90.94 106 VAL A O 1
ATOM 818 N N . THR A 1 107 ? 10.433 9.770 -1.474 1.00 92.94 107 THR A N 1
ATOM 819 C CA . THR A 1 107 ? 9.806 9.982 -0.169 1.00 92.94 107 THR A CA 1
ATOM 820 C C . THR A 1 107 ? 10.337 8.970 0.838 1.00 92.94 107 THR A C 1
ATOM 822 O O . THR A 1 107 ? 10.294 7.763 0.595 1.00 92.94 107 THR A O 1
ATOM 825 N N . VAL A 1 108 ? 10.828 9.459 1.975 1.00 92.19 108 VAL A N 1
ATOM 826 C CA . VAL A 1 108 ? 11.306 8.635 3.087 1.00 92.19 108 VAL A CA 1
ATOM 827 C C . VAL A 1 108 ? 10.291 8.707 4.221 1.00 92.19 108 VAL A C 1
ATOM 829 O O . VAL A 1 108 ? 9.962 9.781 4.715 1.00 92.19 108 VAL A O 1
ATOM 832 N N . THR A 1 109 ? 9.788 7.549 4.638 1.00 92.31 109 THR A N 1
ATOM 833 C CA . THR A 1 109 ? 8.770 7.404 5.690 1.00 92.31 109 THR A CA 1
ATOM 834 C C . THR A 1 109 ? 9.123 6.255 6.624 1.00 92.31 109 THR A C 1
ATOM 836 O O . THR A 1 109 ? 9.806 5.319 6.211 1.00 92.31 109 THR A O 1
ATOM 839 N N . GLY A 1 110 ? 8.598 6.278 7.851 1.00 89.88 110 GLY A N 1
ATOM 840 C CA . GLY A 1 110 ? 8.796 5.226 8.852 1.00 89.88 110 GLY A CA 1
ATOM 841 C C . GLY A 1 110 ? 9.601 5.717 10.053 1.00 89.88 110 GLY A C 1
ATOM 842 O O . GLY A 1 110 ? 9.493 6.880 10.430 1.00 89.88 110 GLY A O 1
ATOM 843 N N . GLN A 1 111 ? 10.393 4.822 10.649 1.00 90.19 111 GLN A N 1
ATOM 844 C CA . GLN A 1 111 ? 11.259 5.097 11.803 1.00 90.19 111 GLN A CA 1
ATOM 845 C C . GLN A 1 111 ? 12.530 5.842 11.375 1.00 90.19 111 GLN A C 1
ATOM 847 O O . GLN A 1 111 ? 13.632 5.296 11.380 1.00 90.19 111 GLN A O 1
ATOM 852 N N . VAL A 1 112 ? 12.353 7.086 10.943 1.00 91.56 112 VAL A N 1
ATOM 853 C CA . VAL A 1 112 ? 13.424 8.032 10.618 1.00 91.56 112 VAL A CA 1
ATOM 854 C C . VAL A 1 112 ? 13.186 9.331 11.369 1.00 91.56 112 VAL A C 1
ATOM 856 O O . VAL A 1 112 ? 12.045 9.656 11.694 1.00 91.56 112 VAL A O 1
ATOM 859 N N . TYR A 1 113 ? 14.251 10.086 11.629 1.00 90.12 113 TYR A N 1
ATOM 860 C CA . TYR A 1 113 ? 14.135 11.328 12.397 1.00 90.12 113 TYR A CA 1
ATOM 861 C C . TYR A 1 113 ? 13.254 12.368 11.692 1.00 90.12 113 TYR A C 1
ATOM 863 O O . TYR A 1 113 ? 12.477 13.060 12.347 1.00 90.12 113 TYR A O 1
ATOM 871 N N . PHE A 1 114 ? 13.339 12.454 10.361 1.00 90.81 114 PHE A N 1
ATOM 872 C CA . PHE A 1 114 ? 12.585 13.418 9.561 1.00 90.81 114 PHE A CA 1
ATOM 873 C C . PHE A 1 114 ? 11.944 12.758 8.332 1.00 90.81 114 PHE A C 1
ATOM 875 O O . PHE A 1 114 ? 12.555 12.729 7.261 1.00 90.81 114 PHE A O 1
ATOM 882 N N . PRO A 1 115 ? 10.706 12.242 8.445 1.00 91.06 115 PRO A N 1
ATOM 883 C CA . PRO A 1 115 ? 9.953 11.742 7.298 1.00 91.06 115 PRO A CA 1
ATOM 884 C C . PRO A 1 115 ? 9.679 12.874 6.293 1.00 91.06 115 PRO A C 1
ATOM 886 O O . PRO A 1 115 ? 8.917 13.795 6.587 1.00 91.06 115 PRO A O 1
ATOM 889 N N . THR A 1 116 ? 10.322 12.845 5.124 1.00 91.69 116 THR A N 1
ATOM 890 C CA . THR A 1 116 ? 10.208 13.901 4.102 1.00 91.69 116 THR A CA 1
ATOM 891 C C . THR A 1 116 ? 10.523 13.385 2.692 1.00 91.69 116 THR A C 1
ATOM 893 O O . THR A 1 116 ? 11.042 12.279 2.519 1.00 91.69 116 THR A O 1
ATOM 896 N N . SER A 1 117 ? 10.207 14.188 1.675 1.00 93.31 117 SER A N 1
ATOM 897 C CA . SER A 1 117 ? 10.559 13.934 0.273 1.00 93.31 117 SER A CA 1
ATOM 898 C C . SER A 1 117 ? 11.848 14.655 -0.116 1.00 93.31 117 SER A C 1
ATOM 900 O O . SER A 1 117 ? 12.038 15.830 0.193 1.00 93.31 117 SER A O 1
ATOM 902 N N . HIS A 1 118 ? 12.721 13.958 -0.842 1.00 91.94 118 HIS A N 1
ATOM 903 C CA . HIS A 1 118 ? 13.971 14.492 -1.389 1.00 91.94 118 HIS A CA 1
ATOM 904 C C . HIS A 1 118 ? 13.972 14.385 -2.910 1.00 91.94 118 HIS A C 1
ATOM 906 O O . HIS A 1 118 ? 13.492 13.395 -3.455 1.00 91.94 118 HIS A O 1
ATOM 912 N N . LEU A 1 119 ? 14.570 15.345 -3.616 1.00 92.94 119 LEU A N 1
ATOM 913 C CA . LEU A 1 119 ? 14.741 15.232 -5.068 1.00 92.94 119 LEU A CA 1
ATOM 914 C C . LEU A 1 119 ? 15.584 14.003 -5.431 1.00 92.94 119 LEU A C 1
ATOM 916 O O . LEU A 1 119 ? 16.605 13.722 -4.800 1.00 92.94 119 LEU A O 1
ATOM 920 N N . TYR A 1 120 ? 15.167 13.286 -6.475 1.00 92.00 120 TYR A N 1
ATOM 921 C CA . TYR A 1 120 ? 15.865 12.102 -6.950 1.00 92.00 120 TYR A CA 1
ATOM 922 C C . TYR A 1 120 ? 17.188 12.484 -7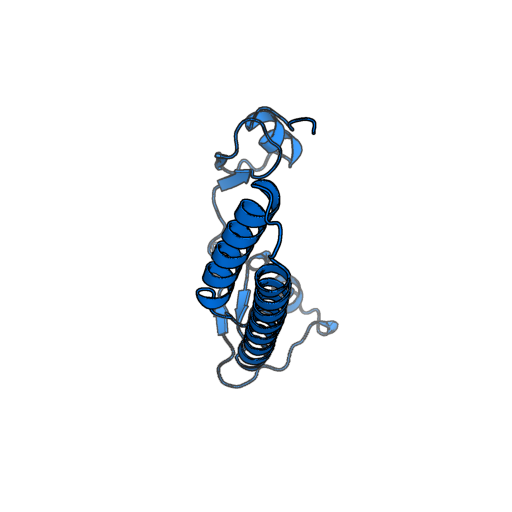.620 1.00 92.00 120 TYR A C 1
ATOM 924 O O . TYR A 1 120 ? 17.228 13.170 -8.642 1.00 92.00 120 TYR A O 1
ATOM 932 N N . VAL A 1 121 ? 18.280 11.956 -7.078 1.00 92.38 121 VAL A N 1
ATOM 933 C CA . VAL A 1 121 ? 19.634 12.046 -7.616 1.00 92.38 121 VAL A CA 1
ATOM 934 C C . VAL A 1 121 ? 20.106 10.646 -8.003 1.00 92.38 121 VAL A C 1
ATOM 936 O O . VAL A 1 121 ? 20.101 9.723 -7.190 1.00 92.38 121 VAL A O 1
ATOM 939 N N . LYS A 1 122 ? 20.549 10.481 -9.256 1.00 89.06 122 LYS A N 1
ATOM 940 C CA . LYS A 1 122 ? 20.951 9.179 -9.826 1.00 89.06 122 LYS A CA 1
ATOM 941 C C . LYS A 1 122 ? 22.106 8.504 -9.070 1.00 89.06 122 LYS A C 1
ATOM 943 O O . LYS A 1 122 ? 22.189 7.281 -9.084 1.00 89.06 122 LYS A O 1
ATOM 948 N N . SER A 1 123 ? 22.996 9.282 -8.455 1.00 92.94 123 SER A N 1
ATOM 949 C CA . SER A 1 123 ? 24.152 8.774 -7.705 1.00 92.94 123 SER A CA 1
ATOM 950 C C . SER A 1 123 ? 23.822 8.320 -6.284 1.00 92.94 123 SER A C 1
ATOM 952 O O . SER A 1 123 ? 24.685 7.729 -5.648 1.00 92.94 123 SER A O 1
ATOM 954 N N . TYR A 1 124 ? 22.624 8.616 -5.773 1.00 92.44 124 TYR A N 1
ATOM 955 C CA . TYR A 1 124 ? 22.233 8.258 -4.412 1.00 92.44 124 TYR A CA 1
ATOM 956 C C . TYR A 1 124 ? 21.574 6.884 -4.366 1.00 92.44 124 TYR A C 1
ATOM 958 O O . TYR A 1 124 ? 20.655 6.584 -5.134 1.00 92.44 124 TYR A O 1
ATOM 966 N N . GLY A 1 125 ? 22.044 6.060 -3.435 1.00 92.81 125 GLY A N 1
ATOM 967 C CA . GLY A 1 125 ? 21.408 4.819 -3.032 1.00 92.81 125 GLY A CA 1
ATOM 968 C C . GLY A 1 125 ? 20.362 5.044 -1.941 1.00 92.81 125 GLY A C 1
ATOM 969 O O . GLY A 1 125 ? 20.104 6.163 -1.505 1.00 92.81 125 GLY A O 1
ATOM 970 N N . ARG A 1 126 ? 19.761 3.947 -1.467 1.00 90.94 126 ARG A N 1
ATOM 971 C CA . ARG A 1 126 ? 18.779 3.961 -0.368 1.00 90.94 126 ARG A CA 1
ATOM 972 C C . ARG A 1 126 ? 19.313 4.695 0.868 1.00 90.94 126 ARG A C 1
ATOM 974 O O . ARG A 1 126 ? 18.624 5.553 1.413 1.00 90.94 126 ARG A O 1
ATOM 981 N N . ASP A 1 127 ? 20.523 4.346 1.297 1.00 93.06 127 ASP A N 1
ATOM 982 C CA . ASP A 1 127 ? 21.084 4.802 2.574 1.00 93.06 127 ASP A CA 1
ATOM 983 C C . ASP A 1 127 ? 21.402 6.301 2.571 1.00 93.06 127 ASP A C 1
ATOM 985 O O . ASP A 1 127 ? 21.263 6.956 3.602 1.00 93.06 127 ASP A O 1
ATOM 989 N N . ASP A 1 128 ? 21.707 6.875 1.404 1.00 94.06 128 ASP A N 1
ATOM 990 C CA . ASP A 1 128 ? 21.902 8.317 1.246 1.00 94.06 128 ASP A CA 1
ATOM 991 C C . ASP A 1 128 ? 20.617 9.097 1.558 1.00 94.06 128 ASP A C 1
ATOM 993 O O . ASP A 1 128 ? 20.650 10.099 2.273 1.00 94.06 128 ASP A O 1
ATOM 997 N N . TYR A 1 129 ? 19.461 8.628 1.071 1.00 93.56 129 TYR A N 1
ATOM 998 C CA . TYR A 1 129 ? 18.170 9.268 1.356 1.00 93.56 129 TYR A CA 1
ATOM 999 C C . TYR A 1 129 ? 17.749 9.098 2.819 1.00 93.56 129 TYR A C 1
ATOM 1001 O O . TYR A 1 129 ? 17.197 10.026 3.415 1.00 93.56 129 TYR A O 1
ATOM 1009 N N . VAL A 1 130 ? 18.039 7.940 3.420 1.00 92.75 130 VAL A N 1
ATOM 1010 C CA . VAL A 1 130 ? 17.782 7.701 4.849 1.00 92.75 130 VAL A CA 1
ATOM 1011 C C . VAL A 1 130 ? 18.654 8.617 5.708 1.00 92.75 130 VAL A C 1
ATOM 1013 O O . VAL A 1 130 ? 18.138 9.290 6.596 1.00 92.75 130 VAL A O 1
ATOM 1016 N N . SER A 1 131 ? 19.949 8.729 5.401 1.00 92.88 131 SER A N 1
ATOM 1017 C CA . SER A 1 131 ? 20.872 9.643 6.086 1.00 92.88 131 SER A CA 1
ATOM 1018 C C . SER A 1 131 ? 20.428 11.104 5.962 1.00 92.88 131 SER A C 1
ATOM 1020 O O . SER A 1 131 ? 20.381 11.826 6.957 1.00 92.88 131 SER A O 1
ATOM 1022 N N . LYS A 1 132 ? 19.990 11.530 4.770 1.00 90.81 132 LYS A N 1
ATOM 1023 C CA . LYS A 1 132 ? 19.419 12.871 4.544 1.00 90.81 132 LYS A CA 1
ATOM 1024 C C . LYS A 1 132 ? 18.108 13.128 5.283 1.00 90.81 132 LYS A C 1
ATOM 1026 O O . LYS A 1 132 ? 17.751 14.283 5.488 1.00 90.81 132 LYS A O 1
ATOM 1031 N N . SER A 1 133 ? 17.423 12.072 5.703 1.00 91.69 133 SER A N 1
ATOM 1032 C CA . SER A 1 133 ? 16.228 12.131 6.553 1.00 91.69 133 SER A CA 1
ATOM 1033 C C . SER A 1 133 ? 16.576 12.066 8.048 1.00 91.69 133 SER A C 1
ATOM 1035 O O . SER A 1 133 ? 15.717 11.788 8.879 1.00 91.69 133 SER A O 1
ATOM 1037 N N . GLY A 1 134 ? 17.844 12.311 8.395 1.00 89.31 134 GLY A N 1
ATOM 1038 C CA . GLY A 1 134 ? 18.367 12.286 9.760 1.00 89.31 134 GLY A CA 1
ATOM 1039 C C . GLY A 1 134 ? 18.778 10.898 10.252 1.00 89.31 134 GLY A C 1
ATOM 1040 O O . GLY A 1 134 ? 19.190 10.771 11.398 1.00 89.31 134 GLY A O 1
ATOM 1041 N N . GLY A 1 135 ? 18.715 9.869 9.403 1.00 90.31 135 GLY A N 1
ATOM 1042 C CA . GLY A 1 135 ? 18.974 8.484 9.788 1.00 90.31 135 GLY A CA 1
ATOM 1043 C C . GLY A 1 135 ? 17.739 7.785 10.357 1.00 90.31 135 GLY A C 1
ATOM 1044 O O . GLY A 1 135 ? 16.647 8.354 10.425 1.00 90.31 135 GLY A O 1
ATOM 1045 N N . VAL A 1 136 ? 17.918 6.522 10.738 1.00 91.75 136 VAL A N 1
ATOM 1046 C CA . VAL A 1 136 ? 16.869 5.730 11.388 1.00 91.75 136 VAL A CA 1
ATOM 1047 C C . VAL A 1 136 ? 16.776 6.078 12.870 1.00 91.75 136 VAL A C 1
ATOM 1049 O O . VAL A 1 136 ? 17.791 6.329 13.517 1.00 91.75 136 VAL A O 1
ATOM 1052 N N . THR A 1 137 ? 15.564 6.083 13.412 1.00 89.75 137 THR A N 1
ATOM 1053 C CA . THR A 1 137 ? 15.346 6.154 14.861 1.00 89.75 137 THR A CA 1
ATOM 1054 C C . THR A 1 137 ? 15.404 4.742 15.432 1.00 89.75 137 THR A C 1
ATOM 1056 O O . THR A 1 137 ? 14.729 3.853 14.906 1.00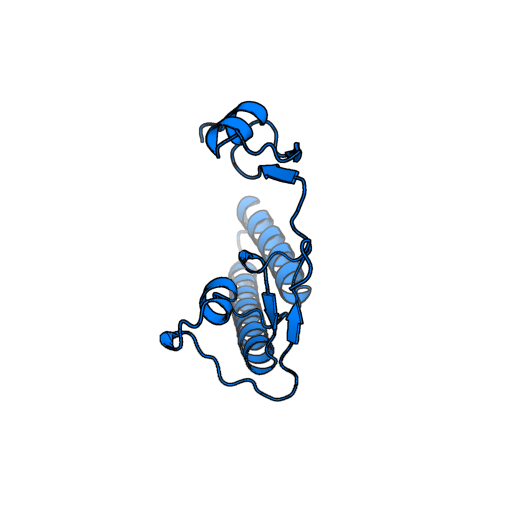 89.75 137 THR A O 1
ATOM 1059 N N . GLU A 1 138 ? 16.176 4.527 16.497 1.00 79.81 138 GLU A N 1
ATOM 1060 C CA . GLU A 1 138 ? 16.089 3.282 17.265 1.00 79.81 138 GLU A CA 1
ATOM 1061 C C . GLU A 1 138 ? 14.761 3.222 18.026 1.00 79.81 138 GLU A C 1
ATOM 1063 O O . GLU A 1 138 ? 14.190 4.248 18.401 1.00 79.81 138 GLU A O 1
ATOM 1068 N N . ARG A 1 139 ? 14.244 2.003 18.155 1.00 59.56 139 ARG A N 1
ATOM 1069 C CA . ARG A 1 139 ? 12.952 1.704 18.763 1.00 59.56 139 ARG A CA 1
ATOM 1070 C C . ARG A 1 139 ? 13.065 1.589 20.276 1.00 59.56 139 ARG A C 1
ATOM 1072 O O . ARG A 1 139 ? 14.059 0.982 20.726 1.00 59.56 139 ARG A O 1
#

Radius of gyration: 21.76 Å; chains: 1; bounding box: 45×32×60 Å

Foldseek 3Di:
DPPFWDLQPKWKFDPVLQVVVLVVLVVVLVVLVVVLVVLVVVPPPDDPVSVVVSVVSVVVSVVSVVDGRRSTDDANRVVVVVPPCVRDDDDDPPMDMDTDTDDQWDFADDQAQAGGIDGDDPPDDPQNVRVVSVHGHDD

Secondary structure (DSSP, 8-state):
--TTB-GGG-EEE-HHHHHHHHHHHHHHHHHHHHHHHHHHHT-SS--HHHHHHHHHHHHHHHHHHHPPP--EE---HHHHHTT-GGG-----TT-EEE-PBPPSEEEE-SSBSS-EEEE--TT--HHHHHHHTT-BPP-